Protein AF-A0A3M2C6I0-F1 (afdb_monomer)

Foldseek 3Di:
DVVVVCVVVVHDDDDDDVPCCLLCVVVVVVVVCCCVVPVVPDDDPDPVSVVVSVVVVVCCQQPPFFDVLQVGDHNVVSVVVVPPPDPDDDPPSSPDDDPPDDPDPDDDPDDDDPDDDDDDD

pLDDT: mean 72.93, std 25.37, range [28.62, 97.5]

Structure (mmCIF, N/CA/C/O backbone):
data_AF-A0A3M2C6I0-F1
#
_entry.id   AF-A0A3M2C6I0-F1
#
loop_
_atom_site.group_PDB
_atom_site.id
_atom_site.type_symbol
_atom_site.label_atom_id
_atom_site.label_alt_id
_atom_site.label_comp_id
_atom_site.label_asym_id
_atom_site.label_entity_id
_atom_site.label_seq_id
_atom_site.pdbx_PDB_ins_code
_atom_site.Cartn_x
_atom_site.Cartn_y
_atom_site.Cartn_z
_atom_site.occupancy
_atom_site.B_iso_or_equiv
_atom_site.auth_seq_id
_atom_site.auth_comp_id
_atom_site.auth_asym_id
_atom_site.auth_atom_id
_atom_site.pdbx_PDB_model_num
ATOM 1 N N . GLU A 1 1 ? -14.302 18.402 2.104 1.00 79.75 1 GLU A N 1
ATOM 2 C CA . GLU A 1 1 ? -14.325 17.555 0.887 1.00 79.75 1 GLU A CA 1
ATOM 3 C C . GLU A 1 1 ? -14.254 16.046 1.141 1.00 79.75 1 GLU A C 1
ATOM 5 O O . GLU A 1 1 ? -15.273 15.397 0.944 1.00 79.75 1 GLU A O 1
ATOM 10 N N . VAL A 1 2 ? -13.150 15.464 1.633 1.00 83.31 2 VAL A N 1
ATOM 11 C CA . VAL A 1 2 ? -13.020 13.987 1.767 1.00 83.31 2 VAL A CA 1
ATOM 12 C C . VAL A 1 2 ? -14.082 13.350 2.678 1.00 83.31 2 VAL A C 1
ATOM 14 O O . VAL A 1 2 ? -14.737 12.398 2.270 1.00 83.31 2 VAL A O 1
ATOM 17 N N . GLN A 1 3 ? -14.340 13.904 3.868 1.00 84.00 3 GLN A N 1
ATOM 18 C CA . GLN A 1 3 ? -15.388 13.387 4.772 1.00 84.00 3 GLN A CA 1
ATOM 19 C C . GLN A 1 3 ? -16.791 13.440 4.148 1.00 84.00 3 GLN A C 1
ATOM 21 O O . GLN A 1 3 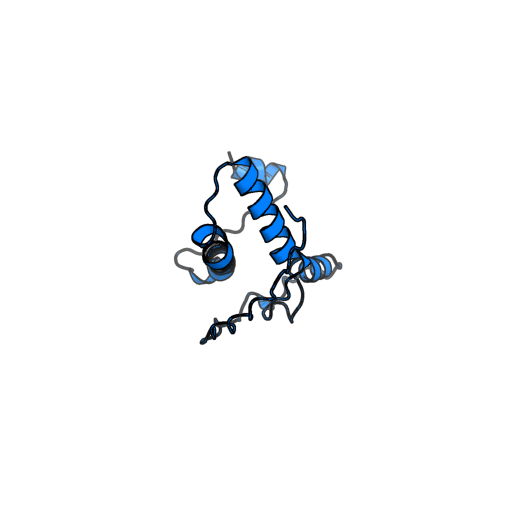? -17.599 12.535 4.336 1.00 84.00 3 GLN A O 1
ATOM 26 N N . LYS A 1 4 ? -17.074 14.486 3.360 1.00 87.00 4 LYS A N 1
ATOM 27 C CA . LYS A 1 4 ? -18.346 14.635 2.642 1.00 87.00 4 LYS A CA 1
ATOM 28 C C . LYS A 1 4 ? -18.486 13.571 1.553 1.00 87.00 4 LYS A C 1
ATOM 30 O O . LYS A 1 4 ? -19.576 13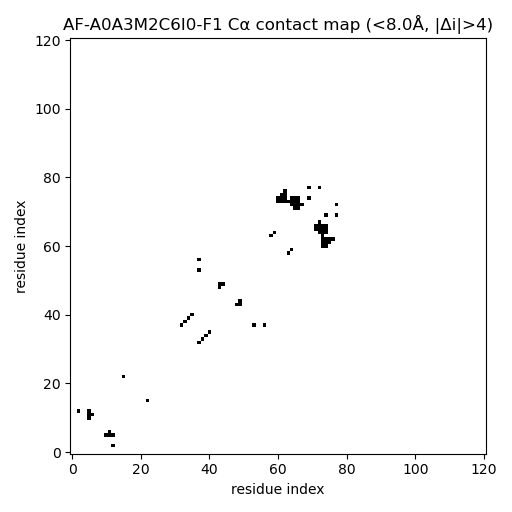.045 1.356 1.00 87.00 4 LYS A O 1
ATOM 35 N N . TRP A 1 5 ? -17.396 13.251 0.857 1.00 90.19 5 TRP A N 1
ATOM 36 C CA . TRP A 1 5 ? -17.361 12.165 -0.121 1.00 90.19 5 TRP A CA 1
ATOM 37 C C . TRP A 1 5 ? -17.545 10.790 0.542 1.00 90.19 5 TRP A C 1
ATOM 39 O O . TRP A 1 5 ? -18.392 10.023 0.093 1.00 90.19 5 TRP A O 1
ATOM 49 N N . LEU A 1 6 ? -16.867 10.522 1.665 1.00 88.62 6 LEU A N 1
ATOM 50 C CA . LEU A 1 6 ? -17.039 9.283 2.439 1.00 88.62 6 LEU A CA 1
ATOM 51 C C . LEU A 1 6 ? -18.477 9.109 2.945 1.00 88.62 6 LEU A C 1
ATOM 53 O O . LEU A 1 6 ? -19.046 8.027 2.820 1.00 88.62 6 LEU A O 1
ATOM 57 N N . GLY A 1 7 ? -19.098 10.193 3.424 1.00 85.19 7 GLY A N 1
ATOM 58 C CA . GLY A 1 7 ? -20.502 10.189 3.836 1.00 85.19 7 GLY A CA 1
ATOM 59 C C . GLY A 1 7 ? -21.460 9.816 2.699 1.00 85.19 7 GLY A C 1
ATOM 60 O O . GLY A 1 7 ? -22.397 9.055 2.921 1.00 85.19 7 GLY A O 1
ATOM 61 N N . LYS A 1 8 ? -21.200 10.280 1.466 1.00 90.88 8 LYS A N 1
ATOM 62 C CA . LYS A 1 8 ? -21.982 9.887 0.277 1.00 90.88 8 LYS A CA 1
ATOM 63 C C . LYS A 1 8 ? -21.781 8.423 -0.114 1.00 90.88 8 LYS A C 1
ATOM 65 O O . LYS A 1 8 ? -22.706 7.817 -0.636 1.00 90.88 8 LYS A O 1
ATOM 70 N N . ALA A 1 9 ? -20.594 7.873 0.126 1.00 88.50 9 ALA A N 1
ATOM 71 C CA . ALA A 1 9 ? -20.269 6.473 -0.137 1.00 88.50 9 ALA A CA 1
ATOM 72 C C . ALA A 1 9 ? -20.699 5.525 1.001 1.00 88.50 9 ALA A C 1
ATOM 74 O O . ALA A 1 9 ? -20.371 4.343 0.961 1.00 88.50 9 ALA A O 1
ATOM 75 N N . SER A 1 10 ? -21.383 6.034 2.036 1.00 89.06 10 SER A N 1
ATOM 76 C CA . SER A 1 10 ? -21.742 5.283 3.249 1.00 89.06 10 SER A CA 1
ATOM 77 C C . SER A 1 10 ? -20.540 4.632 3.955 1.00 89.06 10 SER A C 1
ATOM 79 O O . SER A 1 10 ? -20.692 3.657 4.690 1.00 89.06 10 SER A O 1
ATOM 81 N N . VAL A 1 11 ? -19.341 5.198 3.781 1.00 86.31 11 VAL A N 1
ATOM 82 C CA . VAL A 1 11 ? -18.111 4.737 4.431 1.00 86.31 11 VAL A CA 1
ATOM 83 C C . VAL A 1 11 ? -17.930 5.490 5.744 1.00 86.31 11 VAL A C 1
ATOM 85 O O . VAL A 1 11 ? -17.851 6.720 5.769 1.00 86.31 11 VAL A O 1
ATOM 88 N N . ARG A 1 12 ? -17.830 4.754 6.855 1.00 85.25 12 ARG A N 1
ATOM 89 C CA . ARG A 1 12 ? -17.499 5.331 8.165 1.00 85.25 12 ARG A CA 1
ATOM 90 C C . ARG A 1 12 ? -15.990 5.514 8.292 1.00 85.25 12 ARG A C 1
ATOM 92 O O . ARG A 1 12 ? -15.232 4.582 8.048 1.00 85.25 12 ARG A O 1
ATOM 99 N N . THR A 1 13 ? -15.557 6.698 8.715 1.00 80.38 13 THR A N 1
ATOM 100 C CA . THR A 1 13 ? -14.152 6.947 9.056 1.00 80.38 13 THR A CA 1
ATOM 101 C C . THR A 1 13 ? -13.863 6.429 10.459 1.00 80.38 13 THR A C 1
ATOM 103 O O . THR A 1 13 ? -14.523 6.837 11.414 1.00 80.38 13 THR A O 1
ATOM 106 N N . LEU A 1 14 ? -12.855 5.570 10.586 1.00 78.56 14 LEU A N 1
ATOM 107 C CA . LEU A 1 14 ? -12.249 5.227 11.868 1.00 78.56 14 LEU A CA 1
ATOM 108 C C . LEU A 1 14 ? -10.994 6.082 12.031 1.00 78.56 14 LEU A C 1
ATOM 110 O O . LEU A 1 14 ? -10.111 6.058 11.176 1.00 78.56 14 LEU A O 1
ATOM 114 N N . TYR A 1 15 ? -10.951 6.878 13.094 1.00 79.94 15 TYR A N 1
ATOM 115 C CA . TYR A 1 15 ? -9.767 7.651 13.449 1.00 79.94 15 TYR A CA 1
ATOM 116 C C . TYR A 1 15 ? -8.923 6.841 14.421 1.00 79.94 15 TYR A C 1
ATOM 118 O O . TYR A 1 15 ? -9.461 6.294 15.383 1.00 79.94 15 TYR A O 1
ATOM 126 N N . ILE A 1 16 ? -7.615 6.815 14.179 1.00 76.50 16 ILE A N 1
ATOM 127 C CA . ILE A 1 16 ? -6.654 6.320 15.161 1.00 76.50 16 ILE A CA 1
ATOM 128 C C . ILE A 1 16 ? -6.677 7.215 16.401 1.00 76.50 16 ILE A C 1
ATOM 130 O O . ILE A 1 16 ? -6.888 8.433 16.314 1.00 76.50 16 ILE A O 1
ATOM 134 N N . GLN A 1 17 ? -6.462 6.614 17.562 1.00 75.94 17 GLN A N 1
ATOM 135 C CA . GLN A 1 17 ? -6.339 7.335 18.814 1.00 75.94 17 GLN A CA 1
ATOM 136 C C . GLN A 1 17 ? -5.071 8.193 18.803 1.00 75.94 17 GLN A C 1
ATOM 138 O O . GLN A 1 17 ? -4.024 7.852 18.238 1.00 75.94 17 GLN A O 1
ATOM 143 N N . LYS A 1 18 ? -5.156 9.365 19.436 1.00 68.81 18 LYS A N 1
ATOM 144 C CA . LYS A 1 18 ? -4.004 10.263 19.534 1.00 68.81 18 LYS A CA 1
ATOM 145 C C . LYS A 1 18 ? -2.899 9.559 20.330 1.00 68.81 18 LYS A C 1
ATOM 147 O O . LYS A 1 18 ? -3.145 9.095 21.436 1.00 68.81 18 LYS A O 1
ATOM 152 N N . ALA A 1 19 ? -1.686 9.538 19.774 1.00 72.62 19 ALA A N 1
ATOM 153 C CA . ALA A 1 19 ? -0.515 8.851 20.331 1.00 72.62 19 ALA A CA 1
ATOM 154 C C . ALA A 1 19 ? -0.608 7.309 20.366 1.00 72.62 19 ALA A C 1
ATOM 156 O O . ALA A 1 19 ? -0.010 6.683 21.236 1.00 72.62 19 ALA A O 1
ATOM 157 N N . SER A 1 20 ? -1.314 6.691 19.410 1.00 71.56 20 SER A N 1
ATOM 158 C CA . SER A 1 20 ? -1.398 5.226 19.261 1.00 71.56 20 SER A CA 1
ATOM 159 C C . SER A 1 20 ? -0.678 4.713 18.000 1.00 71.56 20 SER A C 1
ATOM 161 O O . SER A 1 20 ? -1.325 4.315 17.035 1.00 71.56 20 SER A O 1
ATOM 163 N N . PRO A 1 21 ? 0.673 4.719 17.967 1.00 71.31 21 PRO A N 1
ATOM 164 C CA . PRO A 1 21 ? 1.448 4.298 16.792 1.00 71.31 21 PRO A CA 1
ATOM 165 C C . PRO A 1 21 ? 1.225 2.829 16.402 1.00 71.31 21 PRO A C 1
ATOM 167 O O . PRO A 1 21 ? 1.343 2.481 15.232 1.00 71.31 21 PRO A O 1
ATOM 170 N N . TRP A 1 22 ? 0.847 1.968 17.350 1.00 73.12 22 TRP A N 1
ATOM 171 C CA . TRP A 1 22 ? 0.586 0.549 17.087 1.00 73.12 22 TRP A CA 1
ATOM 172 C C . TRP A 1 22 ? -0.615 0.312 16.157 1.00 73.12 22 TRP A C 1
ATOM 174 O O . TRP A 1 22 ? -0.640 -0.692 15.450 1.00 73.12 22 TRP A O 1
ATOM 184 N N . GLU A 1 23 ? -1.574 1.245 16.081 1.00 76.81 23 GLU A N 1
ATOM 185 C CA . GLU A 1 23 ? -2.715 1.147 15.155 1.00 76.81 23 GLU A CA 1
ATOM 186 C C . GLU A 1 23 ? -2.293 1.295 13.681 1.00 76.81 23 GLU A C 1
ATOM 188 O O . GLU A 1 23 ? -3.039 0.923 12.776 1.00 76.81 23 GLU A O 1
ATOM 193 N N . ASN A 1 24 ? -1.077 1.791 13.426 1.00 80.38 24 ASN A N 1
ATOM 194 C CA . ASN A 1 24 ? -0.528 1.984 12.086 1.00 80.38 24 ASN A CA 1
ATOM 195 C C . ASN A 1 24 ? 0.325 0.796 11.598 1.00 80.38 24 ASN A C 1
ATOM 197 O O . ASN A 1 24 ? 0.779 0.782 10.452 1.00 80.38 24 ASN A O 1
ATOM 201 N N . GLY A 1 25 ? 0.535 -0.222 12.440 1.00 83.12 25 GLY A N 1
ATOM 202 C CA . GLY A 1 25 ? 1.511 -1.286 12.178 1.00 83.12 25 GLY A CA 1
ATOM 203 C C . GLY A 1 25 ? 1.272 -2.057 10.875 1.00 83.12 25 GLY A C 1
ATOM 204 O O . GLY A 1 25 ? 2.227 -2.447 10.198 1.00 83.12 25 GLY A O 1
ATOM 205 N N . TYR A 1 26 ? 0.011 -2.230 10.467 1.00 80.69 26 TYR A N 1
ATOM 206 C CA . TYR A 1 26 ? -0.327 -2.899 9.207 1.00 80.69 26 TYR A CA 1
ATOM 207 C C . TYR A 1 26 ? 0.166 -2.120 7.980 1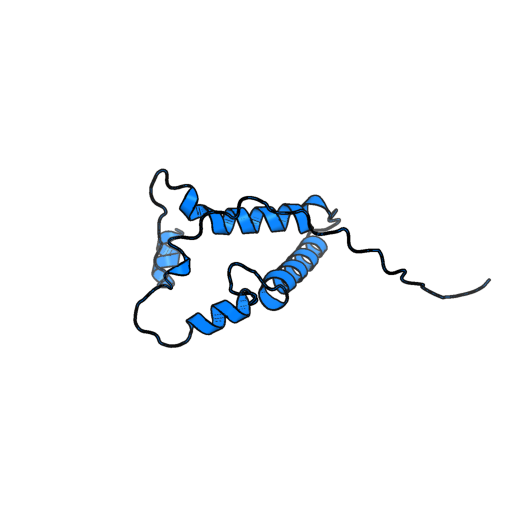.00 80.69 26 TYR A C 1
ATOM 209 O O . TYR A 1 26 ? 0.864 -2.676 7.128 1.00 80.69 26 TYR A O 1
ATOM 217 N N . VAL A 1 27 ? -0.167 -0.828 7.887 1.00 84.19 27 VAL A N 1
ATOM 218 C CA . VAL A 1 27 ? 0.216 -0.010 6.727 1.00 84.19 27 VAL A CA 1
ATOM 219 C C . VAL A 1 27 ? 1.719 0.264 6.716 1.00 84.19 27 VAL A C 1
ATOM 221 O O . VAL A 1 27 ? 2.323 0.296 5.646 1.00 84.19 27 VAL A O 1
ATOM 224 N N . GLU A 1 28 ? 2.351 0.379 7.885 1.00 87.62 28 GLU A N 1
ATOM 225 C CA . GLU A 1 28 ? 3.809 0.476 7.996 1.00 87.62 28 GLU A CA 1
ATOM 226 C C . GLU A 1 28 ? 4.498 -0.782 7.473 1.00 87.62 28 GLU A C 1
ATOM 228 O O . GLU A 1 28 ? 5.399 -0.684 6.640 1.00 87.62 28 GLU A O 1
ATOM 233 N N . SER A 1 29 ? 4.029 -1.962 7.889 1.00 86.94 29 SER A N 1
ATOM 234 C CA . SER A 1 29 ? 4.567 -3.247 7.430 1.00 86.94 29 SER A CA 1
ATOM 235 C C . SER A 1 29 ? 4.394 -3.434 5.922 1.00 86.94 29 SER A C 1
ATOM 237 O O . SER A 1 29 ? 5.309 -3.901 5.242 1.00 86.94 29 SER A O 1
ATOM 239 N N . PHE A 1 30 ? 3.237 -3.048 5.376 1.00 89.31 30 PHE A N 1
ATOM 240 C CA . PHE A 1 30 ? 2.993 -3.067 3.935 1.00 89.31 30 PHE A CA 1
ATOM 241 C C . PHE A 1 30 ? 3.952 -2.129 3.187 1.00 89.31 30 PHE A C 1
ATOM 243 O O . PHE A 1 30 ? 4.637 -2.560 2.258 1.00 89.31 30 PHE A O 1
ATOM 250 N N . ASN A 1 31 ? 4.048 -0.868 3.620 1.00 91.00 31 ASN A N 1
ATOM 251 C CA . ASN A 1 31 ? 4.901 0.135 2.983 1.00 91.00 31 ASN A CA 1
ATOM 252 C C . ASN A 1 31 ? 6.389 -0.229 3.069 1.00 91.00 31 ASN A C 1
ATOM 254 O O . ASN A 1 31 ? 7.134 0.035 2.127 1.00 91.00 31 ASN A O 1
ATOM 258 N N . GLY A 1 32 ? 6.820 -0.840 4.177 1.00 93.94 32 GLY A N 1
ATOM 259 C CA . GLY A 1 32 ? 8.168 -1.383 4.330 1.00 93.94 32 GLY A CA 1
ATOM 260 C C . GLY A 1 32 ? 8.461 -2.454 3.282 1.00 93.94 32 GLY A C 1
ATOM 261 O O . GLY A 1 32 ? 9.404 -2.310 2.510 1.00 93.94 32 GLY A O 1
ATOM 262 N N . LYS A 1 33 ? 7.589 -3.466 3.162 1.00 92.81 33 LYS A N 1
ATOM 263 C CA . LYS A 1 33 ? 7.742 -4.534 2.159 1.00 92.81 33 LYS A CA 1
ATOM 264 C C . LYS A 1 33 ? 7.756 -4.007 0.728 1.00 92.81 33 LYS A C 1
ATOM 266 O O . LYS A 1 33 ? 8.636 -4.382 -0.037 1.00 92.81 33 LYS A O 1
ATOM 271 N N . LEU A 1 34 ? 6.830 -3.114 0.375 1.00 93.75 34 LEU A N 1
ATOM 272 C CA . LEU A 1 34 ? 6.799 -2.500 -0.955 1.00 93.75 34 LEU A CA 1
ATOM 273 C C . LEU A 1 34 ? 8.115 -1.774 -1.269 1.00 93.75 34 LEU A C 1
ATOM 275 O O . LEU A 1 34 ? 8.645 -1.875 -2.376 1.00 93.75 34 LEU A O 1
ATOM 279 N N . ARG A 1 35 ? 8.659 -1.048 -0.289 1.00 95.81 35 ARG A N 1
ATOM 280 C CA . ARG A 1 35 ? 9.925 -0.340 -0.456 1.00 95.81 35 ARG A CA 1
ATOM 281 C C . ARG A 1 35 ? 11.094 -1.309 -0.641 1.00 95.81 35 ARG A C 1
ATOM 283 O O . ARG A 1 35 ? 11.848 -1.163 -1.598 1.00 95.81 35 ARG A O 1
ATOM 290 N N . ASP A 1 36 ? 11.223 -2.290 0.243 1.00 96.25 36 ASP A N 1
ATOM 291 C CA . ASP A 1 36 ? 12.392 -3.173 0.301 1.00 96.25 36 ASP A CA 1
ATOM 292 C C . ASP A 1 36 ? 12.418 -4.225 -0.812 1.00 96.25 36 ASP A C 1
ATOM 294 O O . ASP A 1 36 ? 13.492 -4.669 -1.231 1.00 96.25 36 ASP A O 1
ATOM 298 N N . GLU A 1 37 ? 11.247 -4.650 -1.286 1.00 93.75 37 GLU A N 1
ATOM 299 C CA . GLU A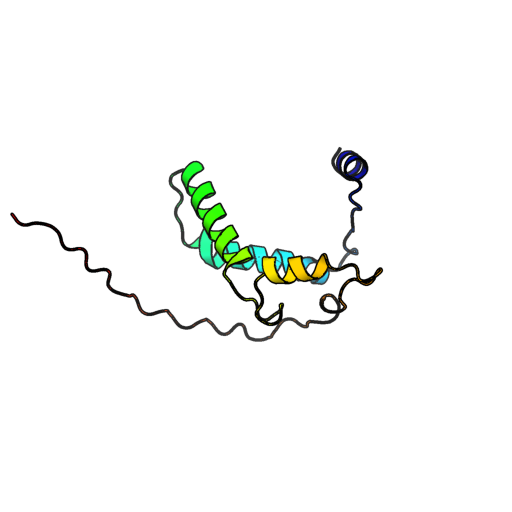 1 37 ? 11.121 -5.698 -2.298 1.00 93.75 37 GLU A CA 1
ATOM 300 C C . GLU A 1 37 ? 10.980 -5.157 -3.717 1.00 93.75 37 GLU A C 1
ATOM 302 O O . GLU A 1 37 ? 11.352 -5.869 -4.645 1.00 93.75 37 GLU A O 1
ATOM 307 N N . LEU A 1 38 ? 10.479 -3.929 -3.889 1.00 93.94 38 LEU A N 1
ATOM 308 C CA . LEU A 1 38 ? 10.228 -3.358 -5.210 1.00 93.94 38 LEU A CA 1
ATOM 309 C C . LEU A 1 38 ? 10.931 -2.015 -5.413 1.00 93.94 38 LEU A C 1
ATOM 311 O O . LEU A 1 38 ? 11.853 -1.915 -6.217 1.00 93.94 38 LEU A O 1
ATOM 315 N N . LEU A 1 39 ? 10.521 -0.975 -4.685 1.00 93.81 39 LEU A N 1
ATOM 316 C CA . LEU A 1 39 ? 10.910 0.399 -5.029 1.00 93.81 39 LEU A CA 1
ATOM 317 C C . LEU A 1 39 ? 12.415 0.663 -4.896 1.00 93.81 39 LEU A C 1
ATOM 319 O O . LEU A 1 39 ? 12.955 1.465 -5.647 1.00 93.81 39 LEU A O 1
ATOM 323 N N . ASN A 1 40 ? 13.092 -0.003 -3.960 1.00 93.38 40 ASN A N 1
ATOM 324 C CA . ASN A 1 40 ? 14.540 0.124 -3.784 1.00 93.38 40 ASN A CA 1
ATOM 325 C C . ASN A 1 40 ? 15.355 -0.749 -4.753 1.00 93.38 40 ASN A C 1
ATOM 327 O O . ASN A 1 40 ? 16.580 -0.637 -4.769 1.00 93.38 40 ASN A O 1
ATOM 331 N N . ARG A 1 41 ? 14.715 -1.656 -5.502 1.00 92.81 41 ARG A N 1
ATOM 332 C CA . ARG A 1 41 ? 15.393 -2.622 -6.384 1.00 92.81 41 ARG A CA 1
ATOM 333 C C . ARG A 1 41 ? 15.275 -2.275 -7.862 1.00 92.81 41 ARG A C 1
ATOM 335 O O . ARG A 1 41 ? 16.114 -2.711 -8.641 1.00 92.81 41 ARG A O 1
ATOM 342 N N . GLU A 1 42 ? 14.265 -1.495 -8.224 1.00 90.31 42 GLU A N 1
ATOM 343 C CA . GLU A 1 42 ? 13.939 -1.172 -9.609 1.00 90.31 42 GLU A CA 1
ATOM 344 C C . GLU A 1 42 ? 14.307 0.273 -9.962 1.00 90.31 42 GLU A C 1
ATOM 346 O O . GLU A 1 42 ? 14.094 1.202 -9.180 1.00 90.31 42 GLU A O 1
ATOM 351 N N . LEU A 1 43 ? 14.814 0.473 -11.181 1.00 93.62 43 LEU A N 1
ATOM 352 C CA . LEU A 1 43 ? 14.910 1.791 -11.803 1.00 93.62 43 LEU A CA 1
ATOM 353 C C . LEU A 1 43 ? 13.813 1.905 -12.858 1.00 93.62 43 LEU A C 1
ATOM 355 O O . LEU A 1 43 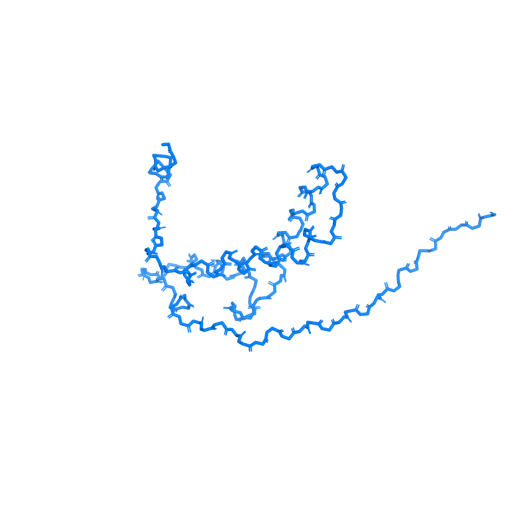? 13.899 1.286 -13.912 1.00 93.62 43 LEU A O 1
ATOM 359 N N . PHE A 1 44 ? 12.807 2.734 -12.598 1.00 95.38 44 PHE A N 1
ATOM 360 C CA . PHE A 1 44 ? 11.727 2.959 -13.556 1.00 95.38 44 PHE A CA 1
ATOM 361 C C . PHE A 1 44 ? 12.135 3.999 -14.599 1.00 95.38 44 PHE A C 1
ATOM 363 O O . PHE A 1 44 ? 12.434 5.147 -14.264 1.00 95.38 44 PHE A O 1
ATOM 370 N N . LEU A 1 45 ? 12.095 3.619 -15.873 1.00 94.44 45 LEU A N 1
ATOM 371 C CA . LEU A 1 45 ? 12.411 4.493 -17.003 1.00 94.44 45 LEU A CA 1
ATOM 372 C C . LEU A 1 45 ? 11.179 5.270 -17.481 1.00 94.44 45 LEU A C 1
ATOM 374 O O . LEU A 1 45 ? 11.299 6.267 -18.194 1.00 94.44 45 LEU A O 1
ATOM 378 N N . SER A 1 46 ? 9.980 4.838 -17.080 1.00 97.38 46 SER A N 1
ATOM 379 C CA . SER A 1 46 ? 8.735 5.554 -17.348 1.00 97.38 46 SER A CA 1
ATOM 380 C C . SER A 1 46 ? 7.658 5.300 -16.291 1.00 97.38 46 SER A C 1
ATOM 382 O O . SER A 1 46 ? 7.657 4.300 -15.577 1.00 97.38 46 SER A O 1
ATOM 384 N N . LEU A 1 47 ? 6.667 6.191 -16.239 1.00 97.00 47 LEU A N 1
ATOM 385 C CA . LEU A 1 47 ? 5.499 6.024 -15.371 1.00 97.00 47 LEU A CA 1
ATOM 386 C C . LEU A 1 47 ? 4.592 4.859 -15.812 1.00 97.00 47 LEU A C 1
ATOM 388 O O . LEU A 1 47 ? 3.901 4.271 -14.982 1.00 97.00 47 LEU A O 1
ATOM 392 N N . ALA A 1 48 ? 4.582 4.527 -17.107 1.00 97.50 48 ALA A N 1
ATOM 393 C CA . ALA A 1 48 ? 3.847 3.374 -17.626 1.00 97.50 48 ALA A CA 1
ATOM 394 C C . ALA A 1 48 ? 4.457 2.058 -17.123 1.00 97.50 48 ALA A C 1
ATOM 396 O O . ALA A 1 48 ? 3.732 1.200 -16.627 1.00 97.50 48 ALA A O 1
ATOM 397 N N . GLU A 1 49 ? 5.784 1.950 -17.180 1.00 96.44 49 GLU A N 1
ATOM 398 C CA . GLU A 1 49 ? 6.535 0.826 -16.620 1.00 96.44 49 GLU A CA 1
ATOM 399 C C . GLU A 1 49 ? 6.335 0.720 -15.105 1.00 96.44 49 GLU A C 1
ATOM 401 O O . GLU A 1 49 ? 5.951 -0.339 -14.618 1.00 96.44 49 GLU A O 1
ATOM 406 N N . ALA A 1 50 ? 6.487 1.828 -14.369 1.00 96.06 50 ALA A N 1
ATOM 407 C CA . ALA A 1 50 ? 6.270 1.841 -12.924 1.00 96.06 50 ALA A CA 1
ATOM 408 C C . ALA A 1 50 ? 4.880 1.321 -12.540 1.00 96.06 50 ALA A C 1
ATOM 410 O O . ALA A 1 50 ? 4.755 0.529 -11.611 1.00 96.06 50 ALA A O 1
ATOM 411 N N . ARG A 1 51 ? 3.831 1.729 -13.270 1.00 97.25 51 ARG A N 1
ATOM 412 C CA . ARG A 1 51 ? 2.469 1.244 -13.020 1.00 97.25 51 ARG A CA 1
ATOM 413 C C . ARG A 1 51 ? 2.335 -0.250 -13.291 1.00 97.25 51 ARG A C 1
ATOM 415 O O . ARG A 1 51 ? 1.798 -0.945 -12.441 1.00 97.25 51 ARG A O 1
ATOM 422 N N . TYR A 1 52 ? 2.851 -0.737 -14.418 1.00 96.81 52 TYR A N 1
ATOM 423 C CA . TYR A 1 52 ? 2.807 -2.163 -14.739 1.00 96.81 52 TYR A CA 1
ATOM 424 C C . TYR A 1 52 ? 3.492 -3.009 -13.657 1.00 96.81 52 TYR A C 1
ATOM 426 O O . TYR A 1 52 ? 2.904 -3.952 -13.136 1.00 96.81 52 TYR A O 1
ATOM 434 N N . VAL A 1 53 ? 4.710 -2.630 -13.265 1.00 96.25 53 VAL A N 1
ATOM 435 C CA . VAL A 1 53 ? 5.490 -3.365 -12.262 1.00 96.25 53 VAL A CA 1
ATOM 436 C C . VAL A 1 53 ? 4.825 -3.309 -10.880 1.00 96.25 53 VAL A C 1
ATOM 438 O O . VAL A 1 53 ? 4.764 -4.321 -10.181 1.00 96.25 53 VAL A O 1
ATOM 441 N N . LEU A 1 54 ? 4.277 -2.153 -10.488 1.00 96.12 54 LEU A N 1
ATOM 442 C CA . LEU A 1 54 ? 3.521 -2.012 -9.239 1.00 96.12 54 LEU A CA 1
ATOM 443 C C . LEU A 1 54 ? 2.252 -2.866 -9.227 1.00 96.12 54 LEU A C 1
ATOM 445 O O . LEU A 1 54 ? 1.939 -3.464 -8.196 1.00 96.12 54 LEU A O 1
ATOM 449 N N . ASP A 1 55 ? 1.527 -2.924 -10.343 1.00 96.75 55 ASP A N 1
ATOM 450 C CA . ASP A 1 55 ? 0.312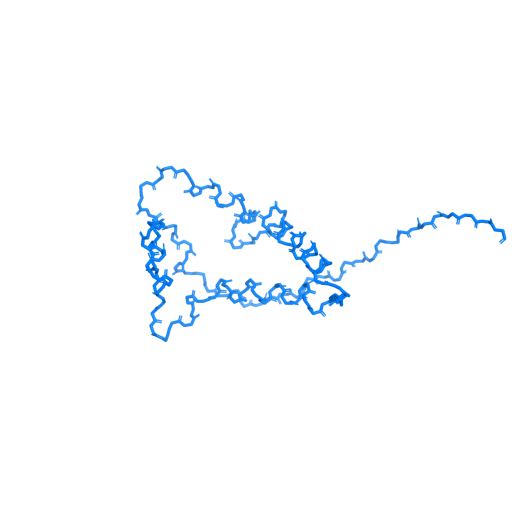 -3.727 -10.463 1.00 96.75 55 ASP A CA 1
ATOM 451 C C . ASP A 1 55 ? 0.639 -5.224 -10.381 1.00 96.75 55 ASP A C 1
ATOM 453 O O . ASP A 1 55 ? -0.010 -5.945 -9.620 1.00 96.75 55 ASP A O 1
ATOM 457 N N . GLU A 1 56 ? 1.696 -5.681 -11.057 1.00 97.19 56 GLU A N 1
ATOM 458 C CA . GLU A 1 56 ? 2.164 -7.067 -10.956 1.00 97.19 56 GLU A CA 1
ATOM 459 C C . GLU A 1 56 ? 2.592 -7.428 -9.527 1.00 97.19 56 GLU A C 1
ATOM 461 O O . GLU A 1 56 ? 2.159 -8.452 -8.990 1.00 97.19 56 GLU A O 1
ATOM 466 N N . TRP A 1 57 ? 3.367 -6.563 -8.861 1.00 96.06 57 TRP A N 1
ATOM 467 C CA . TRP A 1 57 ? 3.762 -6.779 -7.466 1.00 96.06 57 TRP A CA 1
ATOM 468 C C . TRP A 1 57 ? 2.547 -6.813 -6.530 1.00 96.06 57 TRP A C 1
ATOM 470 O O . TRP A 1 57 ? 2.445 -7.674 -5.654 1.00 96.06 57 TRP A O 1
ATOM 480 N N . ARG A 1 58 ? 1.576 -5.913 -6.733 1.00 96.19 58 ARG A N 1
ATOM 481 C CA . ARG A 1 58 ? 0.327 -5.877 -5.962 1.00 96.19 58 ARG A CA 1
ATOM 482 C C . ARG A 1 58 ? -0.490 -7.155 -6.155 1.00 96.19 58 ARG A C 1
ATOM 484 O O . ARG A 1 58 ? -1.089 -7.631 -5.186 1.00 96.19 58 ARG A O 1
ATOM 491 N N . LEU A 1 59 ? -0.569 -7.676 -7.378 1.00 97.06 59 LEU A N 1
ATOM 492 C CA . LEU A 1 59 ? -1.278 -8.921 -7.675 1.00 97.06 59 LEU A CA 1
ATOM 493 C C . LEU A 1 59 ? -0.604 -10.108 -6.989 1.00 97.06 59 LEU A C 1
ATOM 495 O O . LEU A 1 59 ? -1.291 -10.916 -6.364 1.00 97.06 59 LEU A O 1
ATOM 499 N N . ASP A 1 60 ? 0.725 -10.180 -7.043 1.00 96.44 60 ASP A N 1
ATOM 500 C CA . ASP A 1 60 ? 1.488 -11.219 -6.355 1.00 96.44 60 ASP A CA 1
ATOM 501 C C . ASP A 1 60 ? 1.267 -11.180 -4.836 1.00 96.44 60 ASP A C 1
ATOM 503 O O . ASP A 1 60 ? 0.832 -12.172 -4.241 1.00 96.44 60 ASP A O 1
ATOM 507 N N . TYR A 1 61 ? 1.440 -10.004 -4.226 1.00 95.00 61 TYR A N 1
ATOM 508 C CA . TYR A 1 61 ? 1.245 -9.796 -2.792 1.00 95.00 61 TYR A CA 1
ATOM 509 C C . TYR A 1 61 ? -0.162 -10.202 -2.333 1.00 95.00 61 TYR A C 1
ATOM 511 O O . TYR A 1 61 ? -0.310 -10.914 -1.344 1.00 95.00 61 TYR A O 1
ATOM 519 N N . ASN A 1 62 ? -1.209 -9.767 -3.043 1.00 95.25 62 ASN A N 1
ATOM 520 C CA . ASN A 1 62 ? -2.587 -9.975 -2.591 1.00 95.25 62 ASN A CA 1
ATOM 521 C C . ASN A 1 62 ? -3.143 -11.364 -2.918 1.00 95.25 62 ASN A C 1
ATOM 523 O O . ASN A 1 62 ? -3.979 -11.863 -2.163 1.00 95.25 62 ASN A O 1
ATOM 527 N N . HIS A 1 63 ? -2.726 -11.981 -4.027 1.00 96.56 63 HIS A N 1
ATOM 528 C CA . HIS A 1 63 ? -3.380 -13.190 -4.541 1.00 96.56 63 HIS A CA 1
ATOM 529 C C . HIS A 1 63 ? -2.501 -14.433 -4.557 1.00 96.56 63 HIS A C 1
ATOM 531 O O . HIS A 1 63 ? -3.050 -15.532 -4.624 1.00 96.56 63 HIS A O 1
ATOM 537 N N . ARG A 1 64 ? -1.174 -14.296 -4.501 1.00 95.94 64 ARG A N 1
ATOM 538 C CA . ARG A 1 64 ? -0.256 -15.437 -4.639 1.00 95.94 64 ARG A CA 1
ATOM 539 C C . ARG A 1 64 ? 0.557 -15.694 -3.382 1.00 95.94 64 ARG A C 1
ATOM 541 O O . ARG A 1 64 ? 0.862 -16.848 -3.103 1.00 95.94 64 ARG A O 1
ATOM 548 N N . ARG A 1 65 ? 0.877 -14.656 -2.608 1.00 93.81 65 ARG A N 1
ATOM 549 C CA . ARG A 1 65 ? 1.765 -14.770 -1.450 1.00 93.81 65 ARG A CA 1
ATOM 550 C C . ARG A 1 65 ? 1.021 -15.148 -0.163 1.00 93.81 65 ARG A C 1
ATOM 552 O O . ARG A 1 65 ? 0.135 -14.412 0.259 1.00 93.81 65 ARG A O 1
ATOM 559 N N . PRO A 1 66 ? 1.382 -16.260 0.499 1.00 93.94 66 PRO A N 1
ATOM 560 C CA . PRO A 1 66 ? 0.882 -16.594 1.831 1.00 93.94 66 PRO A CA 1
ATOM 561 C C . PRO A 1 66 ? 1.498 -15.714 2.922 1.00 93.94 66 PRO A C 1
ATOM 563 O O . PRO A 1 66 ? 2.701 -15.442 2.902 1.00 93.94 66 PRO A O 1
ATOM 566 N N . HIS A 1 67 ? 0.703 -15.326 3.921 1.00 91.00 67 HIS A N 1
ATOM 567 C CA . HIS A 1 67 ? 1.170 -14.550 5.072 1.00 91.00 67 HIS A CA 1
ATOM 568 C C . HIS A 1 67 ? 0.981 -15.337 6.368 1.00 91.00 67 HIS A C 1
ATOM 570 O O . HIS A 1 67 ? -0.120 -15.794 6.671 1.00 91.00 67 HIS A O 1
ATOM 576 N N . SER A 1 68 ? 2.038 -15.461 7.173 1.00 89.94 68 SER A N 1
ATOM 577 C CA . SER A 1 68 ? 1.989 -16.178 8.456 1.00 89.94 68 SER A CA 1
ATOM 578 C C . SER A 1 68 ? 0.981 -15.570 9.437 1.00 89.94 68 SER A C 1
ATOM 580 O O . SER A 1 68 ? 0.281 -16.306 10.125 1.00 89.94 68 SER A O 1
ATOM 582 N N . SER A 1 69 ? 0.830 -14.242 9.439 1.00 86.19 69 SER A N 1
ATOM 583 C CA . SER A 1 69 ? -0.185 -13.527 10.228 1.00 86.19 69 SER A CA 1
ATOM 584 C C . SER A 1 69 ? -1.624 -13.821 9.792 1.00 86.19 69 SER A C 1
ATOM 586 O O . SER A 1 69 ? -2.554 -13.530 10.533 1.00 86.19 69 SER A O 1
ATOM 588 N N . LEU A 1 70 ? -1.810 -14.377 8.592 1.00 90.88 70 LEU A N 1
ATOM 589 C CA . LEU A 1 70 ? -3.099 -14.785 8.031 1.00 90.88 70 LEU A CA 1
ATOM 590 C C . LEU A 1 70 ? -3.210 -16.312 7.971 1.00 90.88 70 LEU A C 1
ATOM 592 O O . LEU A 1 70 ? -3.832 -16.860 7.067 1.00 90.88 70 LEU A O 1
ATOM 596 N N . ASN A 1 71 ? -2.554 -17.018 8.897 1.00 93.56 71 ASN A N 1
ATOM 597 C CA . ASN A 1 71 ? -2.592 -18.477 8.966 1.00 93.56 71 ASN A CA 1
ATOM 598 C C . ASN A 1 71 ? -2.138 -19.155 7.653 1.00 93.56 71 ASN A C 1
ATOM 600 O O . ASN A 1 71 ? -2.673 -20.190 7.258 1.00 93.56 71 ASN A O 1
ATOM 604 N N . TRP A 1 72 ? -1.163 -18.537 6.973 1.00 94.38 72 TRP A N 1
ATOM 605 C CA . TRP A 1 72 ? -0.646 -18.929 5.655 1.00 94.38 72 TRP A CA 1
ATOM 606 C C . TRP A 1 72 ? -1.659 -18.835 4.505 1.00 94.38 72 TRP A C 1
ATOM 608 O O . TRP A 1 72 ? -1.505 -19.494 3.479 1.00 94.38 72 TRP A O 1
ATOM 618 N N . GLN A 1 73 ? -2.667 -17.975 4.632 1.00 95.44 73 GLN A N 1
ATOM 619 C CA . GLN A 1 73 ? -3.530 -17.579 3.520 1.00 95.44 73 GLN A CA 1
ATOM 620 C C . GLN A 1 73 ? -2.968 -16.357 2.788 1.00 95.44 73 GLN A C 1
ATOM 622 O O . GLN A 1 73 ? -2.155 -15.597 3.328 1.00 95.44 73 GLN A O 1
ATOM 627 N N . THR A 1 74 ? -3.413 -16.162 1.547 1.00 95.75 74 THR A N 1
ATOM 628 C CA . THR A 1 74 ? -3.192 -14.903 0.828 1.00 95.75 74 THR A CA 1
ATOM 629 C C . THR A 1 74 ? -4.157 -13.835 1.350 1.00 95.75 74 THR A C 1
ATOM 631 O O . THR A 1 74 ? -5.241 -14.183 1.833 1.00 95.75 74 THR A O 1
ATOM 634 N N . PRO A 1 75 ? -3.821 -12.536 1.256 1.00 94.38 75 PRO A N 1
ATOM 635 C CA . PRO A 1 75 ? -4.715 -11.467 1.696 1.00 94.38 75 PRO A CA 1
ATOM 636 C C . PRO A 1 75 ? -6.103 -11.542 1.050 1.00 94.38 75 PRO A C 1
ATOM 638 O O . PRO A 1 75 ? -7.106 -11.367 1.737 1.00 94.38 75 PRO A O 1
ATOM 641 N N . ALA A 1 76 ? -6.175 -11.865 -0.245 1.00 95.62 76 ALA A N 1
ATOM 642 C CA . ALA A 1 76 ? -7.442 -12.026 -0.951 1.00 95.62 76 ALA A CA 1
ATOM 643 C C . ALA A 1 76 ? -8.253 -13.232 -0.451 1.00 95.62 76 ALA A C 1
ATOM 645 O O . ALA A 1 76 ? -9.466 -13.117 -0.290 1.00 95.62 76 ALA A O 1
ATOM 646 N N . ALA A 1 77 ? -7.603 -14.368 -0.174 1.00 94.44 77 ALA A N 1
ATOM 647 C CA . ALA A 1 77 ? -8.286 -15.538 0.376 1.00 94.44 77 ALA A CA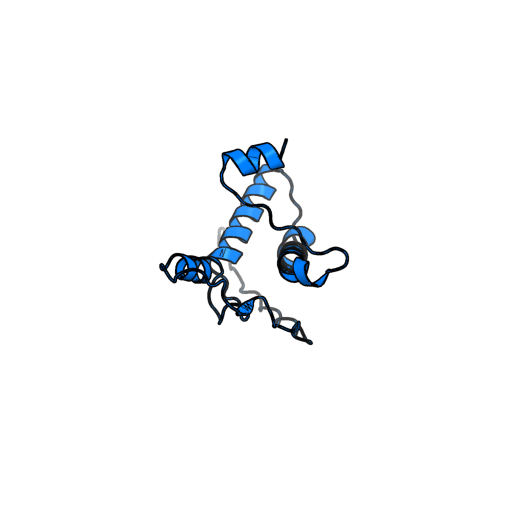 1
ATOM 648 C C . ALA A 1 77 ? -8.834 -15.256 1.782 1.00 94.44 77 ALA A C 1
ATOM 650 O O . ALA A 1 77 ? -9.985 -15.575 2.058 1.00 94.44 77 ALA A O 1
ATOM 651 N N . TYR A 1 78 ? -8.045 -14.600 2.638 1.00 93.50 78 TYR A N 1
ATOM 652 C CA . TYR A 1 78 ? -8.490 -14.198 3.971 1.00 93.50 78 TYR A CA 1
ATOM 653 C C . TYR A 1 78 ? -9.662 -13.211 3.903 1.00 93.50 78 TYR A C 1
ATOM 655 O O . TYR A 1 78 ? -10.659 -13.396 4.594 1.00 93.50 78 TYR A O 1
ATOM 663 N N . ALA A 1 79 ? -9.591 -12.198 3.033 1.00 92.50 79 ALA A N 1
ATOM 664 C CA . ALA A 1 79 ? -10.676 -11.236 2.844 1.00 92.50 79 ALA A CA 1
ATOM 665 C C . ALA A 1 79 ? -11.992 -11.913 2.426 1.00 92.50 79 ALA A C 1
ATOM 667 O O . ALA A 1 79 ? -13.038 -11.574 2.969 1.00 92.50 79 ALA A O 1
ATOM 668 N N . ALA A 1 80 ? -11.938 -12.917 1.545 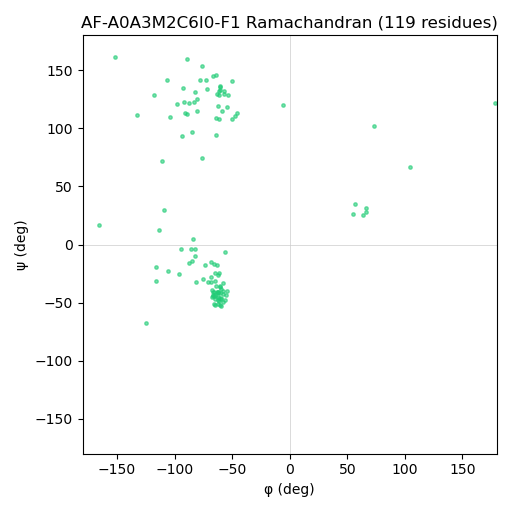1.00 93.25 80 ALA A N 1
ATOM 669 C CA . ALA A 1 80 ? -13.121 -13.672 1.135 1.00 93.25 80 ALA A CA 1
ATOM 670 C C . ALA A 1 80 ? -13.803 -14.421 2.299 1.00 93.25 80 ALA A C 1
ATOM 672 O O . ALA A 1 80 ? -15.003 -14.660 2.245 1.00 93.25 80 ALA A O 1
ATOM 673 N N . THR A 1 81 ? -13.076 -14.752 3.375 1.00 91.75 81 THR A N 1
ATOM 674 C CA . THR A 1 81 ? -13.677 -15.357 4.582 1.00 91.75 81 THR A CA 1
ATOM 675 C C . THR A 1 81 ? -14.480 -14.365 5.426 1.00 91.75 81 THR A C 1
ATOM 677 O O . THR A 1 81 ? -15.289 -14.783 6.251 1.00 91.75 81 THR A O 1
ATOM 680 N N . LEU A 1 82 ? -14.269 -13.058 5.231 1.00 84.88 82 LEU A N 1
ATOM 681 C CA . LEU A 1 82 ? -14.959 -11.996 5.969 1.00 84.88 82 LEU A CA 1
ATOM 682 C C . LEU A 1 82 ? -16.321 -11.632 5.358 1.00 84.88 82 LEU A C 1
ATOM 684 O O . LEU A 1 82 ? -17.109 -10.965 6.025 1.00 84.88 82 LEU A O 1
ATOM 688 N N . ASP A 1 83 ? -16.594 -12.063 4.122 1.00 64.88 83 ASP A N 1
ATOM 689 C CA . ASP A 1 83 ? -17.879 -11.860 3.436 1.00 64.88 83 ASP A CA 1
ATOM 690 C C . ASP A 1 83 ? -18.948 -12.899 3.840 1.00 64.88 83 ASP A C 1
ATOM 692 O O . ASP A 1 83 ? -20.109 -12.788 3.441 1.00 64.88 83 ASP A O 1
ATOM 696 N N . GLU A 1 84 ? -18.598 -13.884 4.675 1.00 52.22 84 GLU A N 1
ATOM 697 C CA . GLU A 1 84 ? -19.575 -14.775 5.304 1.00 52.22 84 GLU A CA 1
ATOM 698 C C . GLU A 1 84 ? -20.370 -14.010 6.382 1.00 52.22 84 GLU A C 1
ATOM 700 O O . GLU A 1 84 ? -19.771 -13.306 7.202 1.00 52.22 84 GLU A O 1
ATOM 705 N N . PRO A 1 85 ? -21.713 -14.124 6.438 1.00 42.94 85 PRO A N 1
ATOM 706 C CA . PRO A 1 85 ? -22.549 -13.314 7.315 1.00 42.94 85 PRO A CA 1
ATOM 707 C C . PRO A 1 85 ? -22.455 -13.804 8.767 1.00 42.94 85 PRO A C 1
ATOM 709 O O . PRO A 1 85 ? -23.381 -14.403 9.309 1.00 42.94 85 PRO A O 1
ATOM 712 N N . VAL A 1 86 ? -21.341 -13.519 9.436 1.00 42.16 86 VAL A N 1
ATOM 713 C CA . VAL A 1 86 ? -21.250 -13.566 10.894 1.00 42.16 86 VAL A CA 1
ATOM 714 C C . VAL A 1 86 ? -21.601 -12.184 11.422 1.00 42.16 86 VAL A C 1
ATOM 716 O O . VAL A 1 86 ? -20.901 -11.196 11.206 1.00 42.16 86 VAL A O 1
ATOM 719 N N . ALA A 1 87 ? -22.732 -12.120 12.119 1.00 40.22 87 ALA A N 1
ATOM 720 C CA . ALA A 1 87 ? -23.210 -10.935 12.804 1.00 40.22 87 ALA A CA 1
ATOM 721 C C . ALA A 1 87 ? -22.097 -10.284 13.653 1.00 40.22 87 ALA A C 1
ATOM 723 O O . ALA A 1 87 ? -21.684 -10.800 14.688 1.00 40.22 87 ALA A O 1
ATOM 724 N N . GLY A 1 88 ? -21.643 -9.109 13.217 1.00 43.44 88 GLY A N 1
ATOM 725 C CA . GLY A 1 88 ? -21.242 -8.022 14.107 1.00 43.44 88 GLY A CA 1
ATOM 726 C C . GLY A 1 88 ? -20.016 -8.218 14.999 1.00 43.44 88 GLY A C 1
ATOM 727 O O . GLY A 1 88 ? -19.957 -7.561 16.034 1.00 43.44 88 GLY A O 1
ATOM 728 N N . THR A 1 89 ? -19.026 -9.033 14.627 1.00 37.09 89 THR A N 1
ATOM 729 C CA . THR A 1 89 ? -17.765 -9.093 15.390 1.00 37.09 89 THR A CA 1
ATOM 730 C C . THR A 1 89 ? -16.568 -9.016 14.450 1.00 37.09 89 THR A C 1
ATOM 732 O O . THR A 1 89 ? -16.321 -9.936 13.677 1.00 37.09 89 THR A O 1
ATOM 735 N N . LEU A 1 90 ? -15.822 -7.906 14.499 1.00 38.34 90 LEU A N 1
ATOM 736 C CA . LEU A 1 90 ? -14.496 -7.836 13.879 1.00 38.34 90 LEU A CA 1
ATOM 737 C C . LEU A 1 90 ? -13.626 -8.951 14.491 1.00 38.34 90 LEU A C 1
ATOM 739 O O . LEU A 1 90 ? -13.616 -9.073 15.719 1.00 38.34 90 LEU A O 1
ATOM 743 N N . PRO A 1 91 ? -12.906 -9.760 13.693 1.00 36.28 91 PRO A N 1
ATOM 744 C CA . PRO A 1 91 ? -12.076 -10.828 14.230 1.00 36.28 91 PRO A CA 1
ATOM 745 C C . PRO A 1 91 ? -11.051 -10.279 15.229 1.00 36.28 91 PRO A C 1
ATOM 747 O O . PRO A 1 91 ? -10.292 -9.357 14.927 1.00 36.28 91 PRO A O 1
ATOM 750 N N . THR A 1 92 ? -10.996 -10.895 16.410 1.00 38.81 92 THR A N 1
ATOM 751 C CA . THR A 1 92 ? -10.097 -10.601 17.544 1.00 38.81 92 THR A CA 1
ATOM 752 C C . THR A 1 92 ? -8.595 -10.638 17.195 1.00 38.81 92 THR A C 1
ATOM 754 O O . THR A 1 92 ? -7.762 -10.240 18.004 1.00 38.81 92 THR A O 1
ATOM 757 N N . ALA A 1 93 ? -8.225 -11.040 15.975 1.00 39.94 93 ALA A N 1
ATOM 758 C CA . ALA A 1 93 ? -6.845 -11.095 15.492 1.00 39.94 93 ALA A CA 1
ATOM 759 C C . ALA A 1 93 ? -6.137 -9.723 15.412 1.00 39.94 93 ALA A C 1
ATOM 761 O O . ALA A 1 93 ? -4.911 -9.677 15.380 1.00 39.94 93 ALA A O 1
ATOM 762 N N . LEU A 1 94 ? -6.874 -8.605 15.419 1.00 43.53 94 LEU A N 1
ATOM 763 C CA . LEU A 1 94 ? -6.293 -7.252 15.382 1.00 43.53 94 LEU A CA 1
ATOM 764 C C . LEU A 1 94 ? -5.907 -6.681 16.762 1.00 43.53 94 LEU A C 1
ATOM 766 O O . LEU A 1 94 ? -5.356 -5.586 16.819 1.00 43.53 94 LEU A O 1
ATOM 770 N N . MET A 1 95 ? -6.184 -7.380 17.872 1.00 37.97 95 MET A N 1
ATOM 771 C CA . MET A 1 95 ? -6.047 -6.829 19.236 1.00 37.97 95 MET A CA 1
ATOM 772 C C . MET A 1 95 ? -4.951 -7.474 20.103 1.00 37.97 95 MET A C 1
ATOM 774 O O . MET A 1 95 ? -4.915 -7.216 21.303 1.00 37.97 95 MET A O 1
ATOM 778 N N . GLY A 1 96 ? -4.038 -8.281 19.549 1.00 31.72 96 GLY A N 1
ATOM 779 C CA . GLY A 1 96 ? -3.028 -8.927 20.403 1.00 31.72 96 GLY A CA 1
ATOM 780 C C . GLY A 1 96 ? -1.817 -9.572 19.738 1.00 31.72 96 GLY A C 1
ATOM 781 O O . GLY A 1 96 ? -1.153 -10.373 20.386 1.00 31.72 96 GLY A O 1
ATOM 782 N N . ALA A 1 97 ? -1.508 -9.272 18.476 1.00 33.50 97 ALA A N 1
ATOM 783 C CA . ALA A 1 97 ? -0.264 -9.761 17.892 1.00 33.50 97 ALA A CA 1
ATOM 784 C C . ALA A 1 97 ? 0.882 -8.804 18.249 1.00 33.50 97 ALA A C 1
ATOM 786 O O . ALA A 1 97 ? 1.073 -7.783 17.586 1.00 33.50 97 ALA A O 1
ATOM 787 N N . ASP A 1 98 ? 1.638 -9.141 19.296 1.00 32.62 98 ASP A N 1
ATOM 788 C CA . ASP A 1 98 ? 2.985 -8.605 19.490 1.00 32.62 98 ASP A CA 1
ATOM 789 C C . ASP A 1 98 ? 3.791 -8.775 18.185 1.00 32.62 98 ASP A C 1
ATOM 791 O O . ASP A 1 98 ? 3.663 -9.805 17.507 1.00 32.62 98 ASP A O 1
ATOM 795 N N . PRO A 1 99 ? 4.619 -7.791 17.789 1.00 38.09 99 PRO A N 1
ATOM 796 C CA . PRO A 1 99 ? 5.448 -7.932 16.601 1.00 38.09 99 PRO A CA 1
ATOM 797 C C . PRO A 1 99 ? 6.398 -9.125 16.799 1.00 38.09 99 PRO A C 1
ATOM 799 O O . PRO A 1 99 ? 7.028 -9.221 17.857 1.00 38.09 99 PRO A O 1
ATOM 802 N N . PRO A 1 100 ? 6.551 -10.039 15.821 1.00 37.00 100 PRO A N 1
ATOM 803 C CA . PRO A 1 100 ? 7.533 -11.100 15.949 1.00 37.00 100 PRO A CA 1
ATOM 804 C C . PRO A 1 100 ? 8.929 -10.472 15.991 1.00 37.00 100 PRO A C 1
ATOM 806 O O . PRO A 1 100 ? 9.442 -9.956 14.996 1.00 37.00 100 PRO A O 1
ATOM 809 N N . VAL A 1 101 ? 9.546 -10.512 17.171 1.00 39.31 101 VAL A N 1
ATOM 810 C CA . VAL A 1 101 ? 10.980 -10.296 17.346 1.00 39.31 101 VAL A CA 1
ATOM 811 C C . VAL A 1 101 ? 11.693 -11.355 16.507 1.00 39.31 101 VAL A C 1
ATOM 813 O O . VAL A 1 101 ? 11.574 -12.548 16.772 1.00 39.31 101 VAL A O 1
ATOM 816 N N . GLY A 1 102 ? 12.419 -10.913 15.481 1.00 33.66 102 GLY A N 1
ATOM 817 C CA . GLY A 1 102 ? 13.219 -11.791 14.627 1.00 33.66 102 GLY A CA 1
ATOM 818 C C . GLY A 1 102 ? 12.608 -12.051 13.254 1.00 33.66 102 GLY A C 1
ATOM 819 O O . GLY A 1 102 ? 12.299 -13.189 12.911 1.00 33.66 102 GLY A O 1
ATOM 820 N N . ALA A 1 103 ? 12.523 -11.014 12.415 1.00 34.44 103 ALA A N 1
ATOM 821 C CA . ALA A 1 103 ? 12.549 -11.223 10.972 1.00 34.44 103 ALA A CA 1
ATOM 822 C C . ALA A 1 103 ? 13.925 -11.808 10.608 1.00 34.44 103 ALA A C 1
ATOM 824 O O . ALA A 1 103 ? 14.914 -11.093 10.465 1.00 34.44 103 ALA A O 1
ATOM 825 N N . THR A 1 104 ? 14.006 -13.133 10.541 1.00 31.53 104 THR A N 1
ATOM 826 C CA . THR A 1 104 ? 15.151 -13.835 9.963 1.00 31.53 104 THR A CA 1
ATOM 827 C C . THR A 1 104 ? 15.244 -13.422 8.489 1.00 31.53 104 THR A C 1
ATOM 829 O O . THR A 1 104 ? 14.213 -13.437 7.810 1.00 31.53 104 THR A O 1
ATOM 832 N N . PRO A 1 105 ? 16.417 -13.035 7.956 1.00 34.31 105 PRO A N 1
ATOM 833 C CA . PRO A 1 105 ? 16.538 -12.796 6.524 1.00 34.31 105 PRO A CA 1
ATOM 834 C C . PRO A 1 105 ? 16.229 -14.102 5.778 1.00 34.31 105 PRO A C 1
ATOM 836 O O . PRO A 1 105 ? 16.765 -15.160 6.108 1.00 34.31 105 PRO A O 1
ATOM 839 N N . LEU A 1 106 ? 15.321 -14.032 4.802 1.00 38.50 106 LEU A N 1
ATOM 840 C CA . LEU A 1 106 ? 14.989 -15.158 3.930 1.00 38.50 106 LEU A CA 1
ATOM 841 C C . LEU A 1 106 ? 16.264 -15.580 3.164 1.00 38.50 106 LEU A C 1
ATOM 843 O O . LEU A 1 106 ? 16.983 -14.697 2.690 1.00 38.50 106 LEU A O 1
ATOM 847 N N . PRO A 1 107 ? 16.581 -16.883 3.036 1.00 28.62 107 PRO A N 1
ATOM 848 C CA . PRO A 1 107 ? 17.787 -17.331 2.343 1.00 28.62 107 PRO A CA 1
ATOM 849 C C . PRO A 1 107 ? 17.784 -16.881 0.878 1.00 28.62 107 PRO A C 1
ATOM 851 O O . PRO A 1 107 ? 16.768 -16.984 0.190 1.00 28.62 107 PRO A O 1
ATOM 854 N N . THR A 1 108 ? 18.937 -16.396 0.407 1.00 37.22 108 THR A N 1
ATOM 855 C CA . THR A 1 108 ? 19.199 -16.030 -0.990 1.00 37.22 10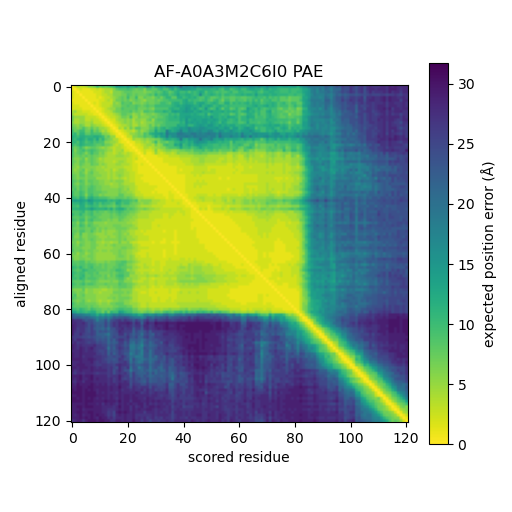8 THR A CA 1
ATOM 856 C C . THR A 1 108 ? 18.791 -17.180 -1.907 1.00 37.22 108 THR A C 1
ATOM 858 O O . THR A 1 108 ? 19.450 -18.220 -1.936 1.00 37.22 108 THR A O 1
ATOM 861 N N . ALA A 1 109 ? 17.697 -17.008 -2.650 1.00 38.25 109 ALA A N 1
ATOM 862 C CA . ALA A 1 109 ? 17.306 -17.958 -3.676 1.00 38.25 109 ALA A CA 1
ATOM 863 C C . ALA A 1 109 ? 18.404 -17.996 -4.747 1.00 38.25 109 ALA A C 1
ATOM 865 O O . ALA A 1 109 ? 18.739 -16.984 -5.365 1.00 38.25 109 ALA A O 1
ATOM 866 N N . LEU A 1 110 ? 18.990 -19.180 -4.908 1.00 31.19 110 LEU A N 1
ATOM 867 C CA . LEU A 1 110 ? 19.939 -19.521 -5.954 1.00 31.19 110 LEU A CA 1
ATOM 868 C C . LEU A 1 110 ? 19.336 -19.199 -7.326 1.00 31.19 110 LEU A C 1
ATOM 870 O O . LEU A 1 110 ? 18.227 -19.617 -7.648 1.00 31.19 110 LEU A O 1
ATOM 874 N N . HIS A 1 111 ? 20.106 -18.463 -8.119 1.00 34.78 111 HIS A N 1
ATOM 875 C CA . HIS A 1 111 ? 19.841 -18.124 -9.510 1.00 34.78 111 HIS A CA 1
ATOM 876 C C . HIS A 1 111 ? 19.589 -19.388 -10.355 1.00 34.78 111 HIS A C 1
ATOM 878 O O . HIS A 1 111 ? 20.508 -20.201 -10.502 1.00 34.78 111 HIS A O 1
ATOM 884 N N . PRO A 1 112 ? 18.410 -19.571 -10.977 1.00 35.38 112 PRO A N 1
ATOM 885 C CA . PRO A 1 112 ? 18.279 -20.509 -12.074 1.00 35.38 112 PRO A CA 1
ATOM 886 C C . PRO A 1 112 ? 18.801 -19.829 -13.341 1.00 35.38 112 PRO A C 1
ATOM 888 O O . PRO A 1 112 ? 18.248 -18.842 -13.819 1.00 35.38 112 PRO A O 1
ATOM 891 N N . SER A 1 113 ? 19.893 -20.380 -13.868 1.00 33.38 113 SER A N 1
ATOM 892 C CA . SER A 1 113 ? 20.357 -20.163 -15.236 1.00 33.38 113 SER A CA 1
ATOM 893 C C . SER A 1 113 ? 19.188 -20.274 -16.220 1.00 33.38 113 SER A C 1
ATOM 895 O O . SER A 1 113 ? 18.632 -21.358 -16.403 1.00 33.38 113 SER A O 1
ATOM 897 N N . ILE A 1 114 ? 18.826 -19.165 -16.866 1.00 38.84 114 ILE A N 1
ATOM 898 C CA . ILE A 1 114 ? 18.054 -19.202 -18.106 1.00 38.84 114 ILE A CA 1
ATOM 899 C C . ILE A 1 114 ? 19.075 -19.176 -19.243 1.00 38.84 114 ILE A C 1
ATOM 901 O O . ILE A 1 114 ? 19.555 -18.127 -19.666 1.00 38.84 114 ILE A O 1
ATOM 905 N N . ASN A 1 115 ? 19.433 -20.375 -19.702 1.00 34.00 115 ASN A N 1
ATOM 906 C CA . ASN A 1 115 ? 20.070 -20.585 -20.994 1.00 34.00 115 ASN A CA 1
ATOM 907 C C . ASN A 1 115 ? 19.112 -20.096 -22.091 1.00 34.00 115 ASN A C 1
ATOM 909 O O . ASN A 1 115 ? 18.123 -20.765 -22.382 1.00 34.00 115 ASN A O 1
ATOM 913 N N . ASN A 1 116 ? 19.426 -18.969 -22.727 1.00 38.91 116 ASN A N 1
ATOM 914 C CA . ASN A 1 116 ? 18.861 -18.624 -24.029 1.00 38.91 116 ASN A CA 1
ATOM 915 C C . ASN A 1 116 ? 19.775 -19.203 -25.120 1.00 38.91 116 ASN A C 1
ATOM 917 O O . ASN A 1 116 ? 20.901 -18.723 -25.266 1.00 38.91 116 ASN A O 1
ATOM 921 N N . PRO A 1 117 ? 19.346 -20.201 -25.912 1.00 40.25 117 PRO A N 1
ATOM 922 C CA . PRO A 1 117 ? 19.961 -20.427 -27.207 1.00 40.25 117 PRO A CA 1
ATOM 923 C C . PRO A 1 117 ? 19.396 -19.384 -28.180 1.00 40.25 117 PRO A C 1
ATOM 925 O O . PRO A 1 117 ? 18.208 -19.082 -28.097 1.00 40.25 117 PRO A O 1
ATOM 928 N N . ILE A 1 118 ? 20.220 -18.849 -29.088 1.00 31.44 118 ILE A N 1
ATOM 929 C CA . ILE A 1 118 ? 19.896 -18.662 -30.516 1.00 31.44 118 ILE A CA 1
ATOM 930 C C . ILE A 1 118 ? 21.066 -17.983 -31.270 1.00 31.44 118 ILE A C 1
ATOM 932 O O . ILE A 1 118 ? 21.477 -16.872 -30.957 1.00 31.44 118 ILE A O 1
ATOM 936 N N . LEU A 1 119 ? 21.517 -18.720 -32.297 1.00 33.84 119 LEU A N 1
ATOM 937 C CA . LEU A 1 119 ? 22.129 -18.350 -33.587 1.00 33.84 119 LEU A CA 1
ATOM 938 C C . LEU A 1 119 ? 23.575 -17.816 -33.681 1.00 33.84 119 LEU A C 1
ATOM 940 O O . LEU A 1 119 ? 23.865 -16.636 -33.535 1.00 33.84 119 LEU A O 1
ATOM 944 N N . SER A 1 120 ? 24.438 -18.749 -34.098 1.00 32.50 120 SER A N 1
ATOM 945 C CA . SER A 1 120 ? 25.360 -18.671 -35.247 1.00 32.50 120 SER A CA 1
ATOM 946 C C . SER A 1 120 ? 25.258 -17.435 -36.161 1.00 32.50 120 SER A C 1
ATOM 948 O O . SER A 1 120 ? 24.252 -17.280 -36.857 1.00 32.50 120 SER A O 1
ATOM 950 N N . HIS A 1 121 ? 26.336 -16.658 -36.279 1.00 34.62 121 HIS A N 1
ATOM 951 C CA . HIS A 1 121 ? 27.340 -16.733 -37.356 1.00 34.62 121 HIS A CA 1
ATOM 952 C C . HIS A 1 121 ? 28.505 -15.777 -37.076 1.00 34.62 121 HIS A C 1
ATOM 954 O O . HIS A 1 121 ? 28.262 -14.733 -36.433 1.00 34.62 121 HIS A O 1
#

Solvent-accessible surface area (backbone atoms only — not comparable to full-atom values): 8071 Å² total; per-residue (Å²): 109,69,69,60,52,32,56,74,68,74,49,81,86,82,76,78,60,89,92,45,71,75,81,46,49,66,63,51,53,51,54,48,48,49,36,73,72,41,64,76,73,57,84,71,92,41,72,70,56,45,49,53,54,49,51,53,51,51,49,40,53,33,68,68,39,62,33,75,94,54,81,56,32,20,57,50,61,53,53,60,64,67,74,53,94,66,85,89,64,84,71,72,77,84,77,71,73,72,78,78,87,73,83,70,81,78,77,83,78,78,83,77,85,78,83,77,86,86,80,92,130

Secondary structure (DSSP, 8-state):
-HHHHHHHTTPPPPPPPTT-GGGGHHHHHHHHHHIIIIITT---SSHHHHHHHHHHHHHIIIII--BGGGTTB-HHHHHHHTTS--TT---GGGS-----S--PPPP-PPP----------

Nearest PDB structures (foldseek):
  5cz1-assembly2_B  TM=7.567E-01  e=1.326E+00  Mouse mammary tumor virus
  8b4h-assembly1_A  TM=8.495E-01  e=9.440E+00  Geobacillus stearothermophilus

Mean predicted aligned error: 14.46 Å

Radius of gyration: 20.18 Å; Cα contacts (8 Å, |Δi|>4): 42; chains: 1; bounding box: 50×38×58 Å

Sequence (121 aa):
EVQKWLGKASVRTLYIQKASPWENGYVESFNGKLRDELLNRELFLSLAEARYVLDEWRLDYNHRRPHSSLNWQTPAAYAATLDEPVAGTLPTALMGADPPVGATPLPTALHPSINNPILSH